Protein AF-A0A0C9X773-F1 (afdb_monomer)

InterPro domains:
  IPR036873 Rhodanese-like domain superfamily [G3DSA:3.40.250.10] (1-81)
  IPR036873 Rhodanese-like domain superfamily [SSF52821] (8-67)

Structure (mmCIF, N/CA/C/O backbone):
data_AF-A0A0C9X773-F1
#
_entry.id   AF-A0A0C9X773-F1
#
loop_
_atom_site.group_PDB
_atom_site.id
_atom_site.type_symbol
_atom_site.label_atom_id
_atom_site.label_alt_id
_atom_site.label_comp_id
_atom_site.label_asym_id
_atom_site.label_entity_id
_atom_site.label_seq_id
_atom_site.pdbx_PDB_ins_code
_atom_site.Cartn_x
_atom_site.Cartn_y
_atom_site.Cartn_z
_atom_site.occupancy
_atom_site.B_iso_or_equiv
_atom_site.auth_seq_id
_atom_site.auth_comp_id
_atom_site.auth_asym_id
_atom_site.auth_atom_id
_atom_site.pdbx_PDB_model_num
ATOM 1 N N . MET A 1 1 ? -5.267 15.948 1.718 1.00 61.50 1 MET A N 1
ATOM 2 C CA . MET A 1 1 ? -5.530 14.698 2.462 1.00 61.50 1 MET A CA 1
ATOM 3 C C . MET A 1 1 ? -4.416 14.523 3.482 1.00 61.50 1 MET A C 1
ATOM 5 O O . MET A 1 1 ? -3.263 14.647 3.095 1.00 61.50 1 MET A O 1
ATOM 9 N N . ASN A 1 2 ? -4.734 14.339 4.763 1.00 92.19 2 ASN A N 1
ATOM 10 C CA . ASN A 1 2 ? -3.759 14.009 5.811 1.00 92.19 2 ASN A CA 1
ATOM 11 C C . ASN A 1 2 ? -3.948 12.543 6.246 1.00 92.19 2 ASN A C 1
ATOM 13 O O . ASN A 1 2 ? -4.898 11.888 5.809 1.00 92.19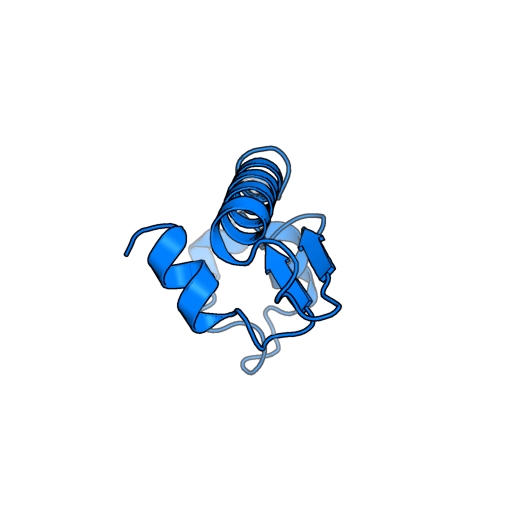 2 ASN A O 1
ATOM 17 N N . VAL A 1 3 ? -3.041 12.022 7.075 1.00 95.75 3 VAL A N 1
ATOM 18 C CA . VAL A 1 3 ? -3.073 10.611 7.501 1.00 95.75 3 VAL A CA 1
ATOM 19 C C . VAL A 1 3 ? -4.336 10.306 8.313 1.0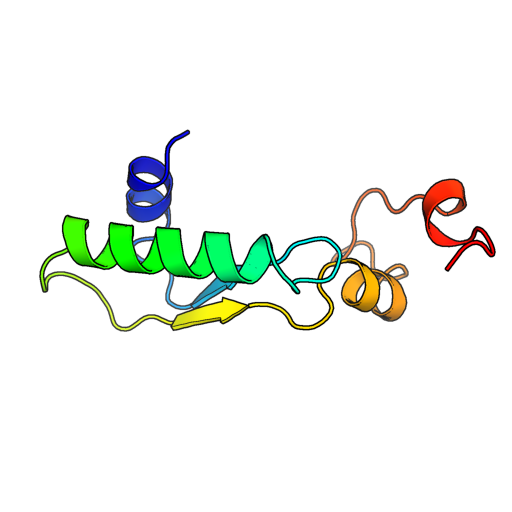0 95.75 3 VAL A C 1
ATOM 21 O O . VAL A 1 3 ? -4.961 9.276 8.094 1.00 95.75 3 VAL A O 1
ATOM 24 N N . ASP A 1 4 ? -4.799 11.236 9.149 1.00 96.38 4 ASP A N 1
ATOM 25 C CA . ASP A 1 4 ? -6.054 11.114 9.899 1.00 96.38 4 ASP A CA 1
ATOM 26 C C . ASP A 1 4 ? -7.265 10.882 8.989 1.00 96.38 4 ASP A C 1
ATOM 28 O O . ASP A 1 4 ? -8.126 10.046 9.267 1.00 96.38 4 ASP A O 1
ATOM 32 N N . GLY A 1 5 ? -7.343 11.632 7.886 1.00 96.81 5 GLY A N 1
ATOM 33 C CA . GLY A 1 5 ? -8.383 11.466 6.878 1.00 96.81 5 GLY A CA 1
ATOM 34 C C . GLY A 1 5 ? -8.319 10.092 6.216 1.00 96.81 5 GLY A C 1
ATOM 35 O O . GLY A 1 5 ? -9.361 9.467 6.030 1.00 96.81 5 GLY A O 1
ATOM 36 N N . LEU A 1 6 ? -7.111 9.600 5.920 1.00 96.69 6 LEU A N 1
ATOM 37 C CA . LEU A 1 6 ? -6.904 8.260 5.370 1.00 96.69 6 LEU A CA 1
ATOM 38 C C . LEU A 1 6 ? -7.363 7.175 6.352 1.00 96.69 6 LEU A C 1
ATOM 40 O O . LEU A 1 6 ? -8.121 6.298 5.954 1.00 96.69 6 LEU A O 1
ATOM 44 N N . VAL A 1 7 ? -6.990 7.270 7.633 1.00 97.25 7 VAL A N 1
ATOM 45 C CA . VAL A 1 7 ? -7.443 6.342 8.686 1.00 97.25 7 VAL A CA 1
ATOM 46 C C . VAL A 1 7 ? -8.965 6.287 8.750 1.00 97.25 7 VAL A C 1
ATOM 48 O O . VAL A 1 7 ? -9.541 5.206 8.777 1.00 97.25 7 VAL A O 1
ATOM 51 N N . LYS A 1 8 ? -9.646 7.438 8.723 1.00 96.06 8 LYS A N 1
ATOM 52 C CA . LYS A 1 8 ? -11.117 7.475 8.759 1.00 96.06 8 LYS A CA 1
ATOM 53 C C . LYS A 1 8 ? -11.758 6.774 7.560 1.00 96.06 8 LYS A C 1
ATOM 55 O O . LYS A 1 8 ? -12.817 6.176 7.724 1.00 96.06 8 LYS A O 1
ATOM 60 N N . GLN A 1 9 ? -11.136 6.853 6.386 1.00 96.81 9 GLN A N 1
ATOM 61 C CA . GLN A 1 9 ? -11.624 6.199 5.168 1.00 96.81 9 GLN A CA 1
ATOM 62 C C . GLN A 1 9 ? -11.399 4.687 5.189 1.00 96.81 9 GLN A C 1
ATOM 64 O O . GLN A 1 9 ? -12.229 3.943 4.681 1.00 96.81 9 GLN A O 1
ATOM 69 N N . THR A 1 10 ? -10.300 4.231 5.788 1.00 97.25 10 THR A N 1
ATOM 70 C CA . THR A 1 10 ? -9.896 2.818 5.771 1.00 97.25 10 THR A CA 1
ATOM 71 C C . THR A 1 10 ? -10.132 2.090 7.093 1.00 97.25 10 THR A C 1
ATOM 73 O O . THR A 1 10 ? -9.714 0.946 7.249 1.00 97.25 10 THR A O 1
ATOM 76 N N . LYS A 1 11 ? -10.834 2.706 8.052 1.00 96.56 11 LYS A N 1
ATOM 77 C CA . LYS A 1 11 ? -11.088 2.119 9.379 1.00 96.56 11 LYS A CA 1
ATOM 78 C C . LYS A 1 11 ? -11.839 0.783 9.341 1.00 96.56 11 LYS A C 1
ATOM 80 O O . LYS A 1 11 ? -11.606 -0.046 10.202 1.00 96.56 11 LYS A O 1
ATOM 85 N N . GLU A 1 12 ? -12.662 0.543 8.322 1.00 97.50 12 GLU A N 1
ATOM 86 C CA . GLU A 1 12 ? -13.391 -0.727 8.146 1.00 97.50 12 GLU A CA 1
ATOM 87 C C . GLU A 1 12 ? -12.700 -1.689 7.160 1.00 97.50 12 GLU A C 1
ATOM 89 O O . GLU A 1 12 ? -13.257 -2.723 6.799 1.00 97.50 12 GLU A O 1
ATOM 94 N N . VAL A 1 13 ? -11.512 -1.338 6.659 1.00 98.00 13 VAL A N 1
ATOM 95 C CA . VAL A 1 13 ? -10.767 -2.166 5.705 1.00 98.00 13 VAL A CA 1
ATOM 96 C C . VAL A 1 13 ? -9.860 -3.121 6.487 1.00 98.00 13 VAL A C 1
ATOM 98 O O . VAL A 1 13 ? -9.024 -2.639 7.252 1.00 98.00 13 VAL A O 1
ATOM 101 N N . PRO A 1 14 ? -9.975 -4.448 6.287 1.00 97.62 14 PRO A N 1
ATOM 102 C CA . PRO A 1 14 ? -9.215 -5.424 7.066 1.00 97.62 14 PRO A CA 1
ATOM 103 C C . PRO A 1 14 ? -7.734 -5.486 6.679 1.00 97.62 14 PRO A C 1
ATOM 105 O O . PRO A 1 14 ? -6.908 -5.816 7.517 1.00 97.62 14 PRO A O 1
ATOM 108 N N . VAL A 1 15 ? -7.366 -5.167 5.432 1.00 98.31 15 VAL A N 1
ATOM 109 C CA . VAL A 1 15 ? -5.966 -5.200 4.979 1.00 98.31 15 VAL A CA 1
ATOM 110 C C . VAL A 1 15 ? -5.640 -3.939 4.195 1.00 98.31 15 VAL A C 1
ATOM 112 O O . VAL A 1 15 ? -6.260 -3.654 3.170 1.00 98.31 15 VAL A O 1
ATOM 115 N N . VAL A 1 16 ? -4.635 -3.196 4.654 1.00 98.19 16 VAL A N 1
ATOM 116 C CA . VAL A 1 16 ? -4.109 -2.016 3.963 1.00 98.19 16 VAL A CA 1
ATOM 117 C C . VAL A 1 16 ? -2.692 -2.314 3.486 1.00 98.19 16 VAL A C 1
ATOM 119 O O . VAL A 1 16 ? -1.777 -2.530 4.282 1.00 98.19 16 VAL A O 1
ATOM 122 N N . ILE A 1 17 ? -2.507 -2.308 2.166 1.00 98.38 17 ILE A N 1
ATOM 123 C CA . ILE A 1 17 ? -1.230 -2.627 1.523 1.00 98.38 17 ILE A CA 1
ATOM 124 C C . ILE A 1 17 ? -0.540 -1.334 1.096 1.00 98.38 17 ILE A C 1
ATOM 126 O O . ILE A 1 17 ? -1.025 -0.607 0.231 1.00 98.38 17 ILE A O 1
ATOM 130 N N . PHE A 1 18 ? 0.626 -1.061 1.672 1.00 98.38 18 PHE A N 1
ATOM 131 C CA . PHE A 1 18 ? 1.485 0.045 1.267 1.00 98.38 18 PHE A CA 1
ATOM 132 C C . PHE A 1 18 ? 2.550 -0.423 0.280 1.00 98.38 18 PHE A C 1
ATOM 134 O O . PHE A 1 18 ? 3.105 -1.515 0.393 1.00 98.38 18 PHE A O 1
ATOM 141 N N . HIS A 1 19 ? 2.917 0.445 -0.657 1.00 98.38 19 HIS A N 1
ATOM 142 C CA . HIS A 1 19 ? 4.072 0.217 -1.515 1.00 98.38 19 HIS A CA 1
ATOM 143 C C . HIS A 1 19 ? 4.750 1.535 -1.903 1.00 98.38 19 HIS A C 1
ATOM 145 O O . HIS A 1 19 ? 4.279 2.632 -1.607 1.00 98.38 19 HIS A O 1
ATOM 151 N N . CYS A 1 20 ? 5.908 1.429 -2.549 1.00 97.38 20 CYS A N 1
ATOM 152 C CA . CYS A 1 20 ? 6.527 2.529 -3.286 1.00 97.38 20 CYS A CA 1
ATOM 153 C C . CYS A 1 20 ? 7.082 1.971 -4.609 1.00 97.38 20 CYS A C 1
ATOM 155 O O . CYS A 1 20 ? 6.554 0.983 -5.112 1.00 97.38 20 CYS A O 1
ATOM 157 N N . ALA A 1 21 ? 8.151 2.549 -5.163 1.00 95.25 21 ALA A N 1
ATOM 158 C CA . ALA A 1 21 ? 8.844 1.995 -6.325 1.00 95.25 21 ALA A CA 1
ATOM 159 C C . ALA A 1 21 ? 9.521 0.654 -5.990 1.00 95.25 21 ALA A C 1
ATOM 161 O O . ALA A 1 21 ? 9.242 -0.342 -6.644 1.00 95.25 21 ALA A O 1
ATOM 162 N N . LEU A 1 22 ? 10.346 0.618 -4.935 1.00 96.06 22 LEU A N 1
ATOM 163 C CA . LEU A 1 22 ? 11.057 -0.587 -4.463 1.00 96.06 22 LEU A CA 1
ATOM 164 C C . LEU A 1 22 ? 10.606 -1.059 -3.072 1.00 96.06 22 LEU A C 1
ATOM 166 O O . LEU A 1 22 ? 11.028 -2.107 -2.596 1.00 96.06 22 LEU A O 1
ATOM 170 N N . SER A 1 23 ? 9.802 -0.246 -2.377 1.00 96.94 23 SER A N 1
ATOM 171 C CA . SER A 1 23 ? 9.373 -0.482 -0.988 1.00 96.94 23 SER A CA 1
ATOM 172 C C . SER A 1 23 ? 10.507 -0.644 0.047 1.00 96.94 23 SER A C 1
ATOM 174 O O . SER A 1 23 ? 10.294 -1.237 1.093 1.00 96.94 23 SER A O 1
ATOM 176 N N . GLN A 1 24 ? 11.693 -0.067 -0.183 1.00 95.81 24 GLN A N 1
ATOM 177 C CA . GLN A 1 24 ? 12.832 -0.177 0.752 1.00 95.81 24 GLN A CA 1
ATOM 178 C C . GLN A 1 24 ? 12.900 0.930 1.822 1.00 95.81 24 GLN A C 1
ATOM 180 O O . GLN A 1 24 ? 13.514 0.740 2.864 1.00 95.81 24 GLN A O 1
ATOM 185 N N . ALA A 1 25 ? 12.277 2.092 1.585 1.00 95.94 25 ALA A N 1
ATOM 186 C CA . ALA A 1 25 ? 12.320 3.226 2.519 1.00 95.94 25 ALA A CA 1
ATOM 187 C C . ALA A 1 25 ? 10.953 3.906 2.683 1.00 95.94 25 ALA A C 1
ATOM 189 O O . ALA A 1 25 ? 10.336 3.849 3.745 1.00 95.94 25 ALA A O 1
ATOM 190 N N . ARG A 1 26 ? 10.441 4.525 1.609 1.00 97.25 26 ARG A N 1
ATOM 191 C CA . ARG A 1 26 ? 9.190 5.305 1.650 1.00 97.25 26 ARG A CA 1
ATOM 192 C C . ARG A 1 26 ? 7.958 4.458 1.987 1.00 97.25 26 ARG A C 1
ATOM 194 O O . ARG A 1 26 ? 7.158 4.893 2.804 1.00 97.25 26 ARG A O 1
ATOM 201 N N . GLY A 1 27 ? 7.837 3.262 1.404 1.00 97.00 27 GLY A N 1
ATOM 202 C CA . GLY A 1 27 ? 6.723 2.337 1.668 1.00 97.00 27 GLY A CA 1
ATOM 203 C C . GLY A 1 27 ? 6.637 1.924 3.145 1.00 97.00 27 GLY A C 1
ATOM 204 O O . GLY A 1 27 ? 5.634 2.233 3.786 1.00 97.00 27 GLY A O 1
ATOM 205 N N . PRO A 1 28 ? 7.704 1.335 3.724 1.00 97.94 28 PRO A N 1
ATOM 206 C CA . PRO A 1 28 ? 7.741 0.971 5.142 1.00 97.94 28 PRO A CA 1
ATOM 207 C C . PRO A 1 28 ? 7.508 2.151 6.088 1.00 97.94 28 PRO A C 1
ATOM 209 O O . PRO A 1 28 ? 6.777 2.027 7.068 1.00 97.94 28 PRO A O 1
ATOM 212 N N . LYS A 1 29 ? 8.079 3.324 5.778 1.00 98.00 29 LYS A N 1
ATOM 213 C CA . LYS A 1 29 ? 7.851 4.534 6.577 1.00 98.00 29 LYS A CA 1
ATOM 214 C C . LYS A 1 29 ? 6.381 4.962 6.554 1.00 98.00 29 LYS A C 1
ATOM 216 O O . LYS A 1 29 ? 5.841 5.286 7.605 1.00 98.00 29 LYS A O 1
ATOM 221 N N . ALA A 1 30 ? 5.743 4.970 5.383 1.00 98.06 30 ALA A N 1
ATOM 222 C CA . ALA A 1 30 ? 4.337 5.348 5.251 1.00 98.06 30 ALA A CA 1
ATOM 223 C C . ALA A 1 30 ? 3.411 4.374 5.994 1.00 98.06 30 ALA A C 1
ATOM 225 O O . ALA A 1 30 ? 2.540 4.829 6.731 1.00 98.06 30 ALA A O 1
ATOM 226 N N . ALA A 1 31 ? 3.658 3.066 5.866 1.00 98.31 31 ALA A N 1
ATOM 227 C CA . ALA A 1 31 ? 2.932 2.028 6.596 1.00 98.31 31 ALA A CA 1
ATOM 228 C C . ALA A 1 31 ? 3.017 2.240 8.115 1.00 98.31 31 ALA A C 1
ATOM 230 O O . ALA A 1 31 ? 1.994 2.287 8.792 1.00 98.31 31 ALA A O 1
ATOM 231 N N . ARG A 1 32 ? 4.230 2.467 8.640 1.00 98.31 32 ARG A N 1
ATOM 232 C CA . ARG A 1 32 ? 4.444 2.751 10.064 1.00 98.31 32 ARG A CA 1
ATOM 233 C C . ARG A 1 32 ? 3.694 4.001 10.527 1.00 98.31 32 ARG A C 1
ATOM 235 O O . ARG A 1 32 ? 3.049 3.962 11.567 1.00 98.31 32 ARG A O 1
ATOM 242 N N . VAL A 1 33 ? 3.795 5.102 9.780 1.00 98.25 33 VAL A N 1
ATOM 243 C CA . VAL A 1 33 ? 3.116 6.360 10.135 1.00 98.25 33 VAL A CA 1
ATOM 244 C C . VAL A 1 33 ? 1.601 6.162 10.154 1.00 98.25 33 VAL A C 1
ATOM 246 O O . VAL A 1 33 ? 0.952 6.594 11.099 1.00 98.25 33 VAL A O 1
ATOM 249 N N . TYR A 1 34 ? 1.040 5.484 9.150 1.00 98.25 34 TYR A N 1
ATOM 250 C CA . TYR A 1 34 ? -0.387 5.168 9.111 1.00 98.25 34 TYR A CA 1
ATOM 251 C C . TYR A 1 34 ? -0.822 4.333 10.321 1.00 98.25 34 TYR A C 1
ATOM 253 O O . TYR A 1 34 ? -1.794 4.692 10.980 1.00 98.25 34 TYR A O 1
ATOM 261 N N . GLU A 1 35 ? -0.076 3.277 10.643 1.00 97.69 35 GLU A N 1
ATOM 262 C CA . GLU A 1 35 ? -0.350 2.380 11.769 1.00 97.69 35 GLU A CA 1
ATOM 263 C C . GLU A 1 35 ? -0.305 3.116 13.122 1.00 97.69 35 GLU A C 1
ATOM 265 O O . GLU A 1 35 ? -1.217 3.006 13.944 1.00 97.69 35 GLU A O 1
ATOM 270 N N . GLU A 1 36 ? 0.720 3.946 13.345 1.00 97.62 36 GLU A N 1
ATOM 271 C CA . GLU A 1 36 ? 0.827 4.786 14.544 1.00 97.62 36 GLU A CA 1
ATOM 272 C C . GLU A 1 36 ? -0.342 5.784 14.640 1.00 97.62 36 GLU A C 1
ATOM 274 O O . GLU A 1 36 ? -0.938 5.946 15.707 1.00 97.62 36 GLU A O 1
ATOM 279 N N . THR A 1 37 ? -0.717 6.430 13.530 1.00 97.69 37 THR A N 1
ATOM 280 C CA . THR A 1 37 ? -1.864 7.348 13.490 1.00 97.69 37 THR A CA 1
ATOM 281 C C . THR A 1 37 ? -3.187 6.621 13.744 1.00 97.69 37 THR A C 1
ATOM 283 O O . THR A 1 37 ? -4.005 7.114 14.523 1.00 97.69 37 THR A O 1
ATOM 286 N N . ARG A 1 38 ? -3.401 5.442 13.147 1.00 97.38 38 ARG A N 1
ATOM 287 C CA . ARG A 1 38 ? -4.616 4.635 13.325 1.00 97.38 38 ARG A CA 1
ATOM 288 C C . ARG A 1 38 ? -4.824 4.259 14.784 1.00 97.38 38 ARG A C 1
ATOM 290 O O . ARG A 1 38 ? -5.886 4.544 15.343 1.00 97.38 38 ARG A O 1
ATOM 297 N N . ARG A 1 39 ? -3.774 3.739 15.423 1.00 96.25 39 ARG A N 1
ATOM 298 C CA . ARG A 1 39 ? -3.776 3.390 16.848 1.00 96.25 39 ARG A CA 1
ATOM 299 C C . ARG A 1 39 ? -4.145 4.581 17.733 1.00 96.25 39 ARG A C 1
ATOM 301 O O . ARG A 1 39 ? -4.964 4.441 18.641 1.00 96.25 39 ARG A O 1
ATOM 308 N N . ASN A 1 40 ? -3.586 5.756 17.440 1.00 96.31 40 ASN A N 1
ATOM 309 C CA . ASN A 1 40 ? -3.844 6.979 18.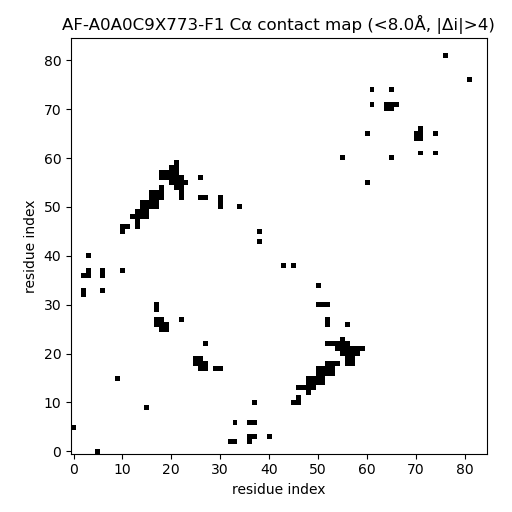204 1.00 96.31 40 ASN A CA 1
ATOM 310 C C . ASN A 1 40 ? -5.280 7.502 18.050 1.00 96.31 40 ASN A C 1
ATOM 312 O O . ASN A 1 40 ? -5.810 8.081 18.998 1.00 96.31 40 ASN A O 1
ATOM 316 N N . ILE A 1 41 ? -5.900 7.316 16.880 1.00 95.81 41 ILE A N 1
ATOM 317 C CA . ILE A 1 41 ? -7.252 7.810 16.579 1.00 95.81 41 ILE A CA 1
ATOM 318 C C . ILE A 1 41 ? -8.335 6.855 17.090 1.00 95.81 41 ILE A C 1
ATOM 320 O O . ILE A 1 41 ? -9.347 7.317 17.618 1.00 95.81 41 ILE A O 1
ATOM 324 N N . LEU A 1 42 ? -8.160 5.542 16.915 1.00 95.56 42 LEU A N 1
ATOM 325 C CA . LEU A 1 42 ? -9.221 4.564 17.179 1.00 95.56 42 LEU A CA 1
ATOM 326 C C . LEU A 1 42 ? -9.236 4.047 18.626 1.00 95.56 42 LEU A C 1
ATOM 328 O O . LEU A 1 42 ? -10.296 3.635 19.087 1.00 95.56 42 LEU A O 1
ATOM 332 N N . GLN A 1 43 ? -8.116 4.116 19.360 1.00 91.12 43 GLN A N 1
ATOM 333 C CA . GLN A 1 43 ? -8.024 3.903 20.821 1.00 91.12 43 GLN A CA 1
ATOM 334 C C . GLN A 1 43 ? -8.898 2.752 21.368 1.00 91.12 43 GLN A C 1
ATOM 336 O O . GLN A 1 43 ? -9.750 2.952 22.233 1.00 91.12 43 GLN A O 1
ATOM 341 N N . GLY A 1 44 ? -8.713 1.536 20.847 1.00 85.69 44 GLY A N 1
ATOM 342 C CA . GLY A 1 44 ? -9.435 0.340 21.309 1.00 85.69 44 GLY A CA 1
ATOM 343 C C . GLY A 1 44 ? -10.832 0.138 20.707 1.00 85.69 44 GLY A C 1
ATOM 344 O O . GLY A 1 44 ? -11.486 -0.847 21.027 1.00 85.69 44 GLY A O 1
ATOM 345 N N . LYS A 1 45 ? -11.281 1.026 19.813 1.00 92.81 45 LYS A N 1
ATOM 346 C CA . LYS A 1 45 ? -12.474 0.846 18.962 1.00 92.81 45 LYS A CA 1
ATOM 347 C C . LYS A 1 45 ? -12.111 0.383 17.550 1.00 92.81 45 LYS A C 1
ATOM 349 O O . LYS A 1 45 ? -12.868 0.621 16.612 1.00 92.81 45 LYS A O 1
ATOM 354 N N . ASP A 1 46 ? -10.914 -0.168 17.397 1.00 96.12 46 ASP A N 1
ATOM 355 C CA . ASP A 1 46 ? -10.416 -0.626 16.111 1.00 96.12 46 ASP A CA 1
ATOM 356 C C . ASP A 1 46 ? -10.890 -2.054 15.825 1.00 96.12 46 ASP A C 1
ATOM 358 O O . ASP A 1 46 ? -11.128 -2.832 16.751 1.00 96.12 46 ASP A O 1
ATOM 362 N N . ILE A 1 47 ? -11.026 -2.383 14.545 1.00 96.81 47 ILE A N 1
ATOM 363 C CA . ILE A 1 47 ? -11.222 -3.760 14.098 1.00 96.81 47 ILE A CA 1
ATOM 364 C C . ILE A 1 47 ? -9.878 -4.490 14.068 1.00 96.81 47 ILE A C 1
ATOM 366 O O . ILE A 1 47 ? -8.810 -3.867 14.053 1.00 96.81 47 ILE A O 1
ATOM 370 N N . ASP A 1 48 ? -9.938 -5.817 14.005 1.00 96.38 48 ASP A N 1
ATOM 371 C CA . ASP A 1 48 ? -8.771 -6.598 13.613 1.00 96.38 48 ASP A CA 1
ATOM 372 C C . ASP A 1 48 ? -8.393 -6.242 12.170 1.00 96.38 48 ASP A C 1
ATOM 374 O O . ASP A 1 48 ? -9.250 -6.222 11.279 1.00 96.38 48 ASP A O 1
ATOM 378 N N . HIS A 1 49 ? -7.134 -5.869 11.962 1.00 96.94 49 HIS A N 1
ATOM 379 C CA . HIS A 1 49 ? -6.652 -5.395 10.674 1.00 96.94 49 HIS A CA 1
ATOM 380 C C . HIS A 1 49 ? -5.153 -5.636 10.513 1.00 96.94 49 HIS A C 1
ATOM 382 O O . HIS A 1 49 ? -4.400 -5.732 11.481 1.00 96.94 49 HIS A O 1
ATOM 388 N N . GLU A 1 50 ? -4.714 -5.651 9.259 1.00 98.00 50 GLU A N 1
ATOM 389 C CA . GLU A 1 50 ? -3.317 -5.786 8.885 1.00 98.00 50 GLU A CA 1
ATOM 390 C C . GLU A 1 50 ? -2.841 -4.579 8.076 1.00 98.00 50 GLU A C 1
ATOM 392 O O . GLU A 1 50 ? -3.470 -4.148 7.103 1.00 98.00 50 GLU A O 1
ATOM 397 N N . VAL A 1 51 ? -1.670 -4.066 8.447 1.00 98.12 51 VAL A N 1
ATOM 398 C CA . VAL A 1 51 ? -0.918 -3.097 7.650 1.00 98.12 51 VAL A CA 1
ATOM 399 C C . VAL A 1 51 ? 0.329 -3.788 7.124 1.00 98.12 51 VAL A C 1
ATOM 401 O O . VAL A 1 51 ? 1.261 -4.077 7.875 1.00 98.12 51 VAL A O 1
ATOM 404 N N . ILE A 1 52 ? 0.356 -4.040 5.816 1.00 98.50 52 ILE A N 1
ATOM 405 C CA . ILE A 1 52 ? 1.447 -4.771 5.165 1.00 98.50 52 ILE A CA 1
ATOM 406 C C . ILE A 1 52 ? 2.117 -3.932 4.084 1.00 98.50 52 ILE A C 1
ATOM 408 O O . ILE A 1 52 ? 1.550 -2.980 3.546 1.00 98.50 52 ILE A O 1
ATOM 412 N N . VAL A 1 53 ? 3.357 -4.290 3.760 1.00 98.56 53 VAL A N 1
ATOM 413 C CA . VAL A 1 53 ? 4.136 -3.637 2.708 1.00 98.56 53 VAL A CA 1
ATOM 414 C C . VAL A 1 53 ? 4.370 -4.625 1.577 1.00 98.56 53 VAL A C 1
ATOM 416 O O . VAL A 1 53 ? 4.933 -5.696 1.796 1.00 98.56 53 VAL A O 1
ATOM 419 N N . LEU A 1 54 ? 3.996 -4.247 0.354 1.00 98.25 54 LEU A N 1
ATOM 420 C CA . LEU A 1 54 ? 4.298 -5.039 -0.833 1.00 98.25 54 LEU A CA 1
ATOM 421 C C . LEU A 1 54 ? 5.808 -5.011 -1.096 1.00 98.25 54 LEU A C 1
ATOM 423 O O . LEU A 1 54 ? 6.370 -3.979 -1.492 1.00 98.25 54 LEU A O 1
ATOM 427 N N . GLN A 1 55 ? 6.458 -6.150 -0.868 1.00 97.69 55 GLN A N 1
ATOM 428 C CA . GLN A 1 55 ? 7.883 -6.337 -1.118 1.00 97.69 55 GLN A CA 1
ATOM 429 C C . GLN A 1 55 ? 8.213 -6.086 -2.595 1.00 97.69 55 GLN A C 1
ATOM 431 O O . GLN A 1 55 ? 7.442 -6.436 -3.482 1.00 97.69 55 GLN A O 1
ATOM 436 N N . GLY A 1 56 ? 9.343 -5.423 -2.860 1.00 96.75 56 GLY A N 1
ATOM 437 C CA . GLY A 1 56 ? 9.772 -5.088 -4.223 1.00 96.75 56 GLY A CA 1
ATOM 438 C C . GLY A 1 56 ? 9.022 -3.919 -4.868 1.00 96.75 56 GLY A C 1
ATOM 439 O O . GLY A 1 56 ? 9.465 -3.407 -5.896 1.00 96.75 56 GLY A O 1
ATOM 440 N N . GLY A 1 57 ? 7.935 -3.457 -4.242 1.00 97.56 57 GLY A N 1
ATOM 441 C CA . GLY A 1 57 ? 7.141 -2.320 -4.690 1.00 97.56 57 GLY A CA 1
ATOM 442 C C . GLY A 1 57 ? 6.589 -2.482 -6.103 1.00 97.56 57 GLY A C 1
ATOM 443 O O . GLY A 1 57 ? 6.461 -3.587 -6.633 1.00 97.56 57 GLY A O 1
ATOM 444 N N . PHE A 1 58 ? 6.268 -1.351 -6.725 1.00 96.75 58 PHE A N 1
ATOM 445 C CA . PHE A 1 58 ? 5.729 -1.347 -8.077 1.00 96.75 58 PHE A CA 1
ATOM 446 C C . PHE A 1 58 ? 6.724 -1.902 -9.100 1.00 96.75 58 PHE A C 1
ATOM 448 O O . PHE A 1 58 ? 6.287 -2.506 -10.066 1.00 96.75 58 PHE A O 1
ATOM 455 N N . SER A 1 59 ? 8.038 -1.790 -8.870 1.00 95.00 59 SER A N 1
ATOM 456 C CA . SER A 1 59 ? 9.059 -2.271 -9.816 1.00 95.00 59 SER A CA 1
ATOM 457 C C . SER A 1 59 ? 8.948 -3.775 -10.073 1.00 95.00 59 SER A C 1
ATOM 459 O O . SER A 1 59 ? 9.008 -4.199 -11.224 1.00 95.00 59 SER A O 1
ATOM 461 N N . GLN A 1 60 ? 8.736 -4.578 -9.023 1.00 96.69 60 GLN A N 1
ATOM 462 C CA . GLN A 1 60 ? 8.507 -6.021 -9.172 1.00 96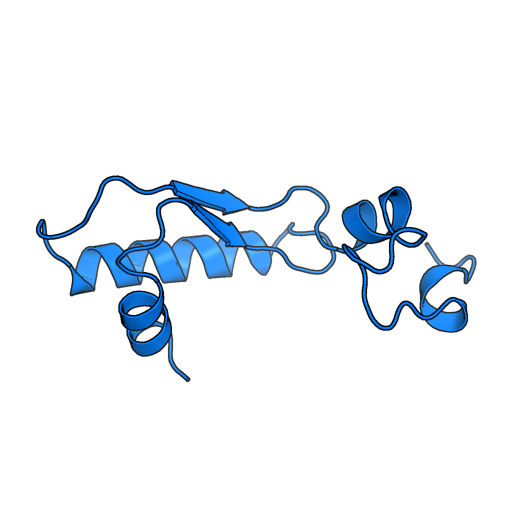.69 60 GLN A CA 1
ATOM 463 C C . GLN A 1 60 ? 7.066 -6.342 -9.577 1.00 96.69 60 GLN A C 1
ATOM 465 O O . GLN A 1 60 ? 6.844 -7.272 -10.350 1.00 96.69 60 GLN A O 1
ATOM 470 N N . PHE A 1 61 ? 6.090 -5.570 -9.088 1.00 97.31 61 PHE A N 1
ATOM 471 C CA . PHE A 1 61 ? 4.685 -5.775 -9.438 1.00 97.31 61 PHE A CA 1
ATOM 472 C C . PHE A 1 61 ? 4.447 -5.598 -10.942 1.00 97.31 61 PHE A C 1
ATOM 474 O O . PHE A 1 61 ? 3.928 -6.505 -11.588 1.00 97.31 61 PHE A O 1
ATOM 481 N N . GLN A 1 62 ? 4.898 -4.480 -11.518 1.00 95.44 62 GLN A N 1
ATOM 482 C CA . GLN A 1 62 ? 4.773 -4.219 -12.952 1.00 95.44 62 GLN A CA 1
ATOM 483 C C . GLN A 1 62 ? 5.546 -5.252 -13.774 1.00 95.44 62 GLN A C 1
ATOM 485 O O . GLN A 1 62 ? 5.020 -5.758 -14.755 1.00 95.44 62 GLN A O 1
ATOM 490 N N . ALA A 1 63 ? 6.744 -5.659 -13.338 1.00 95.00 63 ALA A N 1
ATOM 491 C CA . ALA A 1 63 ? 7.539 -6.638 -14.078 1.00 95.00 63 ALA A CA 1
ATOM 492 C C . ALA A 1 63 ? 6.800 -7.974 -14.241 1.00 95.00 63 ALA A C 1
ATOM 494 O O . ALA A 1 63 ? 6.967 -8.649 -15.254 1.00 95.00 63 ALA A O 1
ATOM 495 N N 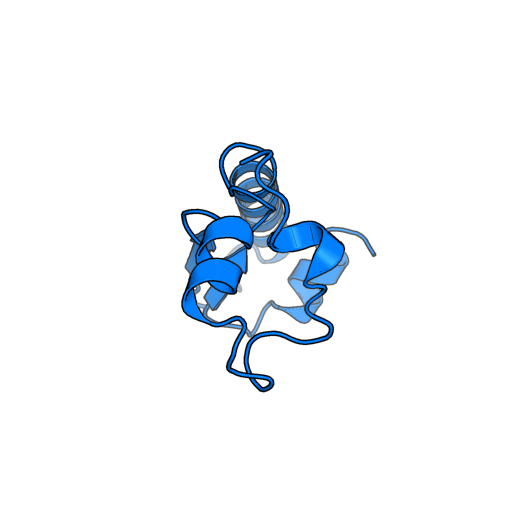. LYS A 1 64 ? 5.972 -8.339 -13.253 1.00 96.62 64 LYS A N 1
ATOM 496 C CA . LYS A 1 64 ? 5.187 -9.573 -13.253 1.00 96.62 64 LYS A CA 1
ATOM 497 C C . LYS A 1 64 ? 3.814 -9.431 -13.918 1.00 96.62 64 LYS A C 1
ATOM 499 O O . LYS A 1 64 ? 3.347 -10.398 -14.509 1.00 96.62 64 LYS A O 1
ATOM 504 N N . TYR A 1 65 ? 3.163 -8.275 -13.787 1.00 97.00 65 TYR A N 1
ATOM 505 C CA . TYR A 1 65 ? 1.744 -8.108 -14.125 1.00 97.00 65 TYR A CA 1
ATOM 506 C C . TYR A 1 65 ? 1.451 -7.01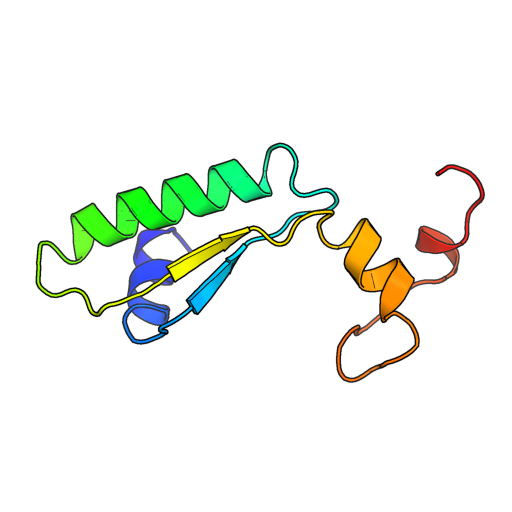1 -15.160 1.00 97.00 65 TYR A C 1
ATOM 508 O O . TYR A 1 65 ? 0.285 -6.732 -15.404 1.00 97.00 65 TYR A O 1
ATOM 516 N N . LYS A 1 66 ? 2.459 -6.390 -15.789 1.00 94.88 66 LYS A N 1
ATOM 517 C CA . LYS A 1 66 ? 2.272 -5.323 -16.801 1.00 94.88 66 LYS A CA 1
ATOM 518 C C . LYS A 1 66 ? 1.335 -5.691 -17.955 1.00 94.88 66 LYS A C 1
ATOM 520 O O . LYS A 1 66 ? 0.723 -4.802 -18.532 1.00 94.88 66 LYS A O 1
ATOM 525 N N . ASP A 1 67 ? 1.237 -6.978 -18.285 1.00 95.00 67 ASP A N 1
ATOM 526 C CA . ASP A 1 67 ? 0.401 -7.472 -19.383 1.00 95.00 67 ASP A CA 1
ATOM 527 C C . ASP A 1 67 ? -1.072 -7.666 -18.963 1.00 95.00 67 ASP A C 1
ATOM 529 O O . ASP A 1 67 ? -1.916 -7.963 -19.807 1.00 95.00 67 ASP A O 1
ATOM 533 N N . ASP A 1 68 ? -1.396 -7.491 -17.674 1.00 97.31 68 ASP A N 1
ATOM 534 C CA . ASP A 1 68 ? -2.757 -7.548 -17.142 1.00 97.31 68 ASP A CA 1
ATOM 535 C C . ASP A 1 68 ? -3.302 -6.128 -16.877 1.00 97.31 68 ASP A C 1
ATOM 537 O O . ASP A 1 68 ? -2.986 -5.518 -15.847 1.00 97.31 68 ASP A O 1
ATOM 541 N N . PRO A 1 69 ? -4.165 -5.592 -17.762 1.00 94.44 69 PRO A N 1
ATOM 542 C CA . PRO A 1 69 ? -4.703 -4.239 -17.628 1.00 94.44 69 PRO A CA 1
ATOM 543 C C . PRO A 1 69 ? -5.687 -4.084 -16.461 1.00 94.44 69 PRO A C 1
ATOM 545 O O . PRO A 1 69 ? -6.061 -2.961 -16.131 1.00 94.44 69 PRO A O 1
ATOM 548 N N . THR A 1 70 ? -6.129 -5.180 -15.831 1.00 97.00 70 THR A N 1
ATOM 549 C CA . THR A 1 70 ? -6.952 -5.118 -14.612 1.00 97.00 70 THR A CA 1
ATOM 550 C C . THR A 1 70 ? -6.110 -4.888 -13.357 1.00 97.00 70 THR A C 1
ATOM 552 O O . THR A 1 70 ? -6.636 -4.448 -12.336 1.00 97.00 70 THR A O 1
ATOM 555 N N . LEU A 1 71 ? -4.802 -5.157 -13.438 1.00 96.12 71 LEU A N 1
ATOM 556 C CA . LEU A 1 71 ? -3.846 -5.006 -12.343 1.00 96.12 71 LEU A CA 1
ATOM 557 C C . LEU A 1 71 ? -2.914 -3.809 -12.539 1.00 96.12 71 LEU A C 1
ATOM 559 O O . LEU A 1 71 ? -2.529 -3.170 -11.559 1.00 96.12 71 LEU A O 1
ATOM 563 N N . VAL A 1 72 ? -2.529 -3.513 -13.782 1.00 96.56 72 VAL A N 1
ATOM 564 C CA . VAL A 1 72 ? -1.617 -2.417 -14.117 1.00 96.56 72 VAL A CA 1
ATOM 565 C C . VAL A 1 72 ? -2.256 -1.521 -15.171 1.00 96.56 72 VAL A C 1
ATOM 567 O O . VAL A 1 72 ? -2.362 -1.874 -16.342 1.00 96.56 72 VAL A O 1
ATOM 570 N N . GLU A 1 73 ? -2.645 -0.321 -14.757 1.00 95.62 73 GLU A N 1
ATOM 571 C CA . GLU A 1 73 ? -3.129 0.722 -15.658 1.00 95.62 73 GLU A CA 1
ATOM 572 C C . GLU A 1 73 ? -1.982 1.608 -16.165 1.00 95.62 73 GLU A C 1
ATOM 574 O O . GLU A 1 73 ? -0.978 1.799 -15.478 1.00 95.62 73 GLU A O 1
ATOM 579 N N . ASN A 1 74 ? -2.148 2.188 -17.360 1.00 94.31 74 ASN A N 1
ATOM 580 C CA . ASN A 1 74 ? -1.245 3.199 -17.931 1.00 94.31 74 ASN 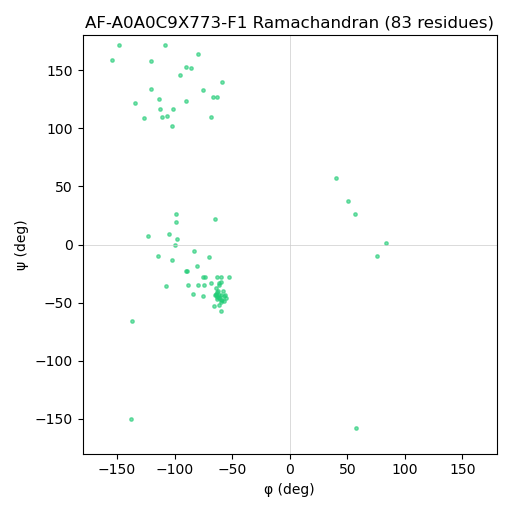A CA 1
ATOM 581 C C . ASN A 1 74 ? 0.246 2.804 -17.921 1.00 94.31 74 ASN A C 1
ATOM 583 O O . ASN A 1 74 ? 1.116 3.644 -17.680 1.00 94.31 74 ASN A O 1
ATOM 587 N N . TRP A 1 75 ? 0.555 1.526 -18.158 1.00 94.31 75 TRP A N 1
ATOM 588 C CA . TRP A 1 75 ? 1.940 1.071 -18.214 1.00 94.31 75 TRP A CA 1
ATOM 589 C C . TRP A 1 75 ? 2.667 1.670 -19.424 1.00 94.31 75 TRP A C 1
ATOM 591 O O . TRP A 1 75 ? 2.213 1.539 -20.561 1.00 94.31 75 TRP A O 1
ATOM 601 N N . ASP A 1 76 ? 3.810 2.307 -19.172 1.00 91.88 76 ASP A N 1
ATOM 602 C CA . ASP A 1 76 ? 4.616 2.956 -20.203 1.00 91.88 76 ASP A CA 1
ATOM 603 C C . ASP A 1 76 ? 5.884 2.148 -20.496 1.00 91.88 76 ASP A C 1
ATOM 605 O O . ASP A 1 76 ? 6.815 2.069 -19.686 1.00 91.88 76 ASP A O 1
ATOM 609 N N . LYS A 1 77 ? 5.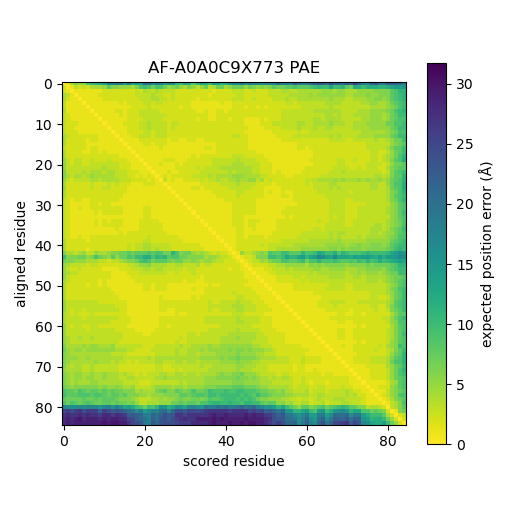928 1.562 -21.692 1.00 90.44 77 LYS A N 1
ATOM 610 C CA . LYS A 1 77 ? 7.067 0.768 -22.148 1.00 90.44 77 LYS A CA 1
ATOM 611 C C . LYS A 1 77 ? 8.358 1.579 -22.224 1.00 90.44 77 LYS A C 1
ATOM 613 O O . LYS A 1 77 ? 9.414 1.019 -21.975 1.00 90.44 77 LYS A O 1
ATOM 618 N N . ASP A 1 78 ? 8.299 2.866 -22.547 1.00 89.81 78 ASP A N 1
ATOM 619 C CA . ASP A 1 78 ? 9.502 3.668 -22.757 1.00 89.81 78 ASP A CA 1
ATOM 620 C C . ASP A 1 78 ? 10.160 3.999 -21.405 1.00 89.81 78 ASP A C 1
ATOM 622 O O . ASP A 1 78 ? 11.383 4.097 -21.304 1.00 89.81 78 ASP A O 1
ATOM 626 N N . VAL A 1 79 ? 9.357 4.064 -20.336 1.00 87.75 79 VAL A N 1
ATOM 627 C CA . VAL A 1 79 ? 9.830 4.201 -18.951 1.00 87.75 79 VAL A CA 1
ATOM 628 C C . VAL A 1 79 ? 10.398 2.883 -18.419 1.00 87.75 79 VAL A C 1
ATOM 630 O O . VAL A 1 79 ? 11.448 2.884 -17.778 1.00 87.75 79 VAL A O 1
ATOM 633 N N . TRP A 1 80 ? 9.721 1.758 -18.670 1.00 86.88 80 TRP A N 1
ATOM 634 C CA . TRP A 1 80 ? 10.004 0.485 -17.988 1.00 86.88 80 TRP A CA 1
ATOM 635 C C . TRP A 1 80 ? 10.808 -0.540 -18.799 1.00 86.88 80 TRP A C 1
ATOM 637 O O . TRP A 1 80 ? 11.271 -1.518 -18.216 1.00 86.88 80 TRP A O 1
ATOM 647 N N . ALA A 1 81 ? 10.971 -0.358 -20.111 1.00 76.62 81 ALA A N 1
ATOM 648 C CA . ALA A 1 81 ? 11.756 -1.250 -20.972 1.00 76.62 81 ALA A CA 1
ATOM 649 C C . ALA A 1 81 ? 13.174 -0.733 -21.268 1.00 76.62 81 ALA A C 1
ATOM 651 O O . ALA A 1 81 ? 13.905 -1.388 -22.004 1.00 76.62 81 ALA A O 1
ATOM 652 N N . SER A 1 82 ? 13.563 0.436 -20.745 1.00 62.22 82 SER A N 1
ATOM 653 C CA . SER A 1 82 ? 14.910 0.969 -20.971 1.00 62.22 82 SER A CA 1
ATOM 654 C C . SER A 1 82 ? 15.957 0.229 -20.125 1.00 62.22 82 SER A C 1
ATOM 656 O O . SER A 1 82 ? 15.769 0.047 -18.925 1.00 62.22 82 SER A O 1
ATOM 658 N N . ASP A 1 83 ? 17.068 -0.169 -20.759 1.00 52.75 83 ASP A N 1
ATOM 659 C CA . ASP A 1 83 ? 18.180 -0.982 -20.216 1.00 52.75 83 ASP A CA 1
ATOM 660 C C . ASP A 1 83 ? 18.992 -0.318 -19.070 1.00 52.75 83 ASP A C 1
ATOM 662 O O . ASP A 1 83 ? 20.141 -0.675 -18.815 1.00 52.75 83 ASP A O 1
ATOM 666 N N . TRP A 1 84 ? 18.427 0.665 -18.364 1.00 50.59 84 TRP A N 1
ATOM 667 C CA . TRP A 1 84 ? 19.053 1.351 -17.224 1.00 50.59 84 TRP A CA 1
ATOM 668 C C . TRP A 1 84 ? 18.577 0.813 -15.864 1.00 50.59 84 TRP A C 1
ATOM 670 O O . TRP A 1 84 ? 18.585 1.549 -14.873 1.00 50.59 84 TRP A O 1
ATOM 680 N N . SER A 1 85 ? 18.144 -0.450 -15.812 1.00 47.34 85 SER A N 1
ATOM 681 C CA . SER A 1 85 ? 17.809 -1.172 -14.575 1.00 47.34 85 SER A CA 1
ATOM 682 C C . SER A 1 85 ? 18.914 -2.128 -14.151 1.00 47.34 85 SER A C 1
ATOM 684 O O . SER A 1 85 ? 19.280 -2.972 -15.000 1.00 47.34 85 SER A O 1
#

pLDDT: mean 93.44, std 10.28, range [47.34, 98.56]

Foldseek 3Di:
DDLLVVLVVCQVPAEDEFFDQQRPPPRVVVLVVSVVSNCVVCVPVGDNHDRYYDHGGVLVVCVPCVVPCVRDPPDDCVVNVDPPD

Secondary structure (DSSP, 8-state):
--HHHHHHHHTT-SEEEE--SSSSSHHHHHHHHHHHHHHHHHTT-PPS-EEEE-TTHHHHHHHHHTT-TTT--S--HHHHSSS--

Mean predicted aligned error: 4.19 Å

Radius of gyration: 15.63 Å; Cα contacts (8 Å, |Δi|>4): 89; chains: 1; bounding box: 32×24×44 Å

Sequence (85 aa):
MNVDGLVKQTKEVPVVIFHCALSQARGPKAARVYEETRRNILQGKDIDHEVIVLQGGFSQFQAKYKDDPTLVENWDKDVWASDWS

Organism: 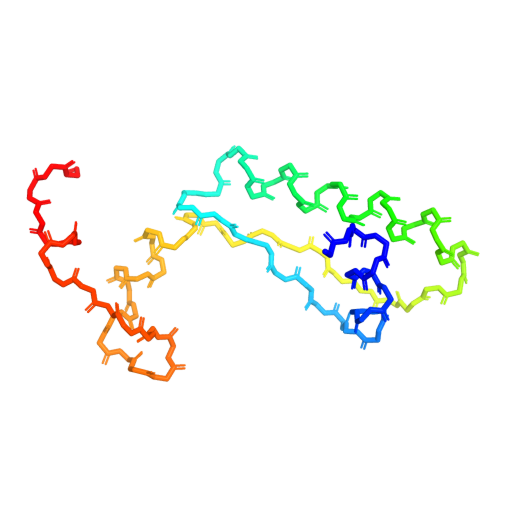NCBI:txid1095629

Solvent-accessible surface area (backbone atoms only — not comparable to full-atom values): 5176 Å² total; per-residue (Å²): 139,56,67,70,58,51,41,68,74,45,59,87,51,51,69,46,78,30,52,36,60,52,32,82,54,70,11,54,52,50,45,51,52,47,51,54,50,38,53,70,72,40,70,88,73,63,66,85,64,47,83,44,65,44,77,44,12,47,59,49,47,44,76,76,38,55,90,37,69,92,80,32,71,90,77,54,61,79,77,73,67,51,92,87,117

Nearest PDB structures (foldseek):
  4wh9-assembly1_A  TM=8.564E-01  e=7.427E-02  Homo sapiens
  4h2o-assembly1_A  TM=2.833E-01  e=8.052E+00  Escherichia coli
  2e9a-assembly1_A  TM=2.801E-01  e=9.815E+00  Escherichia coli